Protein AF-A0A850SWH1-F1 (afdb_monomer_lite)

Radius of gyration: 19.45 Å; chains: 1; bounding box: 46×40×45 Å

Organism: NCBI:txid2292

Secondary structure (DSSP, 8-state):
--HHHHH-GGGS-TTGGG--EEEEEEE-TTT--EEEEEEETTEEEE---TTB-GGG-SBHHHHHHHHHHHTTT--HHHHHHHH-S-HHHHHHHHHHHTTS-HHHHH--SGGGS-SS-EEEEEEEEETTEEEEEEEEEETTEE-

pLDDT: mean 89.3, std 8.72, range [49.09, 98.25]

Sequence (143 aa):
MTPFIEKFPELFPNGIKEGYTMKEIRISKKTGIPTRRILVNGVSYTIRPSFVMPYHVAFSADAENAVFLRKFDVPFWALAHVFGKDAMYWYRIEQSLGRNSIIGTTINDPNLLPEHLAADEKHSRLKGSKVYIATTVGKNCIL

Foldseek 3Di:
DPDPCVVQVVVDDPQCVVPKAWDDWDQQPQQRDTWTWIDGPNDIDIHDDPQAAPSRLGGCVLCVVVLVCVVVVPQLVVSCVPSNDHSVSNVVRNVSVVVDDQQVVFDVDPVPDAPDKDWDWDWDADPNHIDIDIWIDHPNGID

Structure (mmCIF, N/CA/C/O backbone):
data_AF-A0A850SWH1-F1
#
_entry.id   AF-A0A850SWH1-F1
#
loop_
_atom_site.group_PDB
_atom_site.id
_atom_site.type_symbol
_atom_site.label_atom_id
_atom_site.label_alt_id
_atom_site.label_comp_id
_atom_site.label_asym_id
_atom_site.label_entity_id
_atom_site.label_seq_id
_atom_site.pdbx_PDB_ins_code
_atom_site.Cartn_x
_atom_site.Cartn_y
_atom_site.Cartn_z
_atom_site.occupancy
_atom_site.B_iso_or_equiv
_atom_site.auth_seq_id
_atom_site.auth_comp_id
_atom_site.auth_asym_id
_atom_site.auth_atom_id
_atom_site.pdbx_PDB_model_num
ATOM 1 N N . MET A 1 1 ? -10.926 17.263 21.064 1.00 49.09 1 MET A N 1
ATOM 2 C CA . MET A 1 1 ? -10.043 16.560 20.099 1.00 49.09 1 MET A CA 1
ATOM 3 C C . MET A 1 1 ? -10.835 15.457 19.387 1.00 49.09 1 MET A C 1
ATOM 5 O O . MET A 1 1 ? -10.362 14.341 19.235 1.00 49.09 1 MET A O 1
ATOM 9 N N . THR A 1 2 ? -12.053 15.788 18.948 1.00 54.25 2 THR A N 1
ATOM 10 C CA . THR A 1 2 ? -13.084 14.849 18.475 1.00 54.25 2 THR A CA 1
ATOM 11 C C . THR A 1 2 ? -13.581 15.048 17.025 1.00 54.25 2 THR A C 1
ATOM 13 O O . THR A 1 2 ? -14.541 14.383 16.673 1.00 54.25 2 THR A O 1
ATOM 16 N N . PRO A 1 3 ? -12.984 15.862 16.122 1.00 78.44 3 PRO A N 1
ATOM 17 C CA . PRO A 1 3 ? -13.596 16.059 14.802 1.00 78.44 3 PRO A CA 1
ATOM 18 C C . PRO A 1 3 ? -13.317 14.941 13.778 1.00 78.44 3 PRO A C 1
ATOM 20 O O . PRO A 1 3 ? -14.045 14.834 12.801 1.00 78.44 3 PRO A O 1
ATOM 23 N N . PHE A 1 4 ? -12.274 14.114 13.941 1.00 84.06 4 PHE A N 1
ATOM 24 C 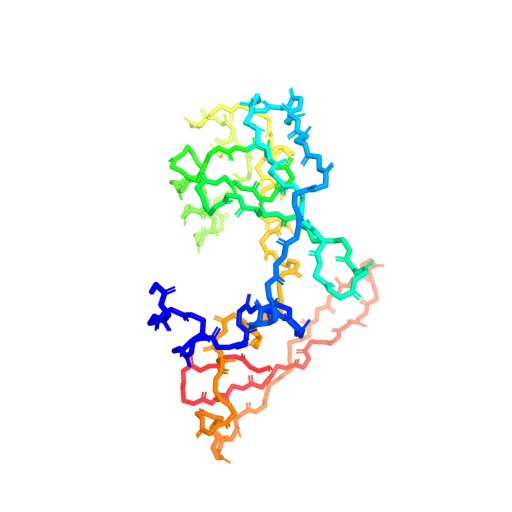CA . PHE A 1 4 ? -11.872 13.161 12.888 1.00 84.06 4 PHE A CA 1
ATOM 25 C C . PHE A 1 4 ? -12.519 11.774 13.027 1.00 84.06 4 PHE A C 1
ATOM 27 O O . PHE A 1 4 ? -12.978 11.213 12.038 1.00 84.06 4 PHE A O 1
ATOM 34 N N . ILE A 1 5 ? -12.605 11.240 14.251 1.00 86.50 5 ILE A N 1
ATOM 35 C CA . ILE A 1 5 ? -13.249 9.940 14.525 1.00 86.50 5 ILE A CA 1
ATOM 36 C C . ILE A 1 5 ? -14.753 10.004 14.237 1.00 86.50 5 ILE A C 1
ATOM 38 O O . ILE A 1 5 ? -15.332 9.040 13.752 1.00 86.50 5 ILE A O 1
ATOM 42 N N . GLU A 1 6 ? -15.392 11.136 14.532 1.00 85.81 6 GLU A N 1
ATOM 43 C CA . GLU A 1 6 ? -16.816 11.336 14.245 1.00 85.81 6 GLU A CA 1
ATOM 44 C C . GLU A 1 6 ? -17.089 11.498 12.750 1.00 85.81 6 GLU A C 1
ATOM 46 O O . GLU A 1 6 ? -18.130 11.054 12.277 1.00 85.81 6 GLU A O 1
ATOM 51 N N . LYS A 1 7 ? -16.149 12.098 12.010 1.00 85.56 7 LYS A N 1
ATOM 52 C CA . LYS A 1 7 ? -16.281 12.334 10.571 1.00 85.56 7 LYS A CA 1
ATOM 53 C C . LYS A 1 7 ? -16.035 11.083 9.727 1.00 85.56 7 LYS A C 1
ATOM 55 O O . LYS A 1 7 ? -16.649 10.961 8.676 1.00 85.56 7 LYS A O 1
ATOM 60 N N . PHE A 1 8 ? -15.150 10.191 10.173 1.00 85.00 8 PHE A N 1
ATOM 61 C CA . PHE A 1 8 ? -14.777 8.973 9.444 1.00 85.00 8 PHE A CA 1
ATOM 62 C C . PHE A 1 8 ? -14.793 7.735 10.353 1.00 85.00 8 PHE A C 1
ATOM 64 O O . PHE A 1 8 ? -13.746 7.112 10.564 1.00 85.00 8 PHE A O 1
ATOM 71 N N . PRO A 1 9 ? -15.941 7.395 10.968 1.00 85.19 9 PRO A N 1
ATOM 72 C CA . PRO A 1 9 ? -16.032 6.287 11.915 1.00 85.19 9 PRO A CA 1
ATOM 73 C C . PRO A 1 9 ? -15.633 4.937 11.298 1.00 85.19 9 PRO A C 1
ATOM 75 O O . PRO A 1 9 ? -15.099 4.088 12.004 1.00 85.19 9 PRO A O 1
ATOM 78 N N . GLU A 1 10 ? -15.825 4.760 9.990 1.00 82.12 10 GLU A N 1
ATOM 79 C CA . GLU A 1 10 ? -15.484 3.562 9.220 1.00 82.12 10 GLU A CA 1
ATOM 80 C C . GLU A 1 10 ? -13.975 3.285 9.140 1.00 82.12 10 GLU A C 1
ATOM 82 O O . GLU A 1 10 ? -13.561 2.147 8.922 1.00 82.12 10 GLU A O 1
ATOM 87 N N . LEU A 1 11 ? -13.139 4.310 9.346 1.00 83.75 11 LEU A N 1
ATOM 88 C CA . LEU A 1 11 ? -11.679 4.171 9.338 1.00 83.75 11 LEU A CA 1
ATOM 89 C C . LEU A 1 11 ? -11.118 3.667 10.671 1.00 83.75 11 LEU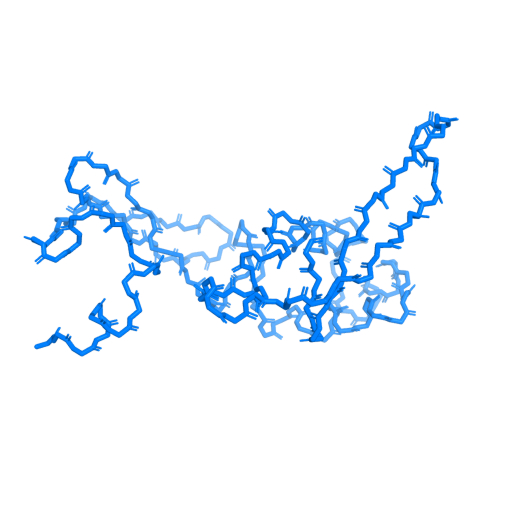 A C 1
ATOM 91 O O . LEU A 1 11 ? -9.919 3.387 10.771 1.00 83.75 11 LEU A O 1
ATOM 95 N N . PHE A 1 12 ? -11.955 3.569 11.704 1.00 88.12 12 PHE A N 1
ATOM 96 C CA . PHE A 1 12 ? -11.526 3.217 13.045 1.00 88.12 12 PHE A CA 1
ATOM 97 C C . PHE A 1 12 ? -12.162 1.919 13.537 1.00 88.12 12 PHE A C 1
ATOM 99 O O . PHE A 1 12 ? -13.272 1.563 13.151 1.00 88.12 12 PHE A O 1
ATOM 106 N N . PRO A 1 13 ? -11.473 1.198 14.433 1.00 90.62 13 PRO A N 1
ATOM 107 C CA . PRO A 1 13 ? -12.054 0.021 15.049 1.00 90.62 13 PRO A CA 1
ATOM 108 C C . PRO A 1 13 ? -13.227 0.368 15.967 1.00 90.62 13 PRO A C 1
ATOM 110 O O . PRO A 1 13 ? -13.249 1.417 16.620 1.00 90.62 13 PRO A O 1
ATOM 113 N N . ASN A 1 14 ? -14.159 -0.577 16.087 1.00 89.06 14 ASN A N 1
ATOM 114 C CA . ASN A 1 14 ? -15.237 -0.509 17.069 1.00 89.06 14 ASN A CA 1
ATOM 115 C C . ASN A 1 14 ? -14.663 -0.275 18.476 1.00 89.06 14 ASN A C 1
ATOM 117 O O . ASN A 1 14 ? -13.702 -0.936 18.874 1.00 89.06 14 ASN A O 1
ATOM 121 N N . GLY A 1 15 ? -15.248 0.672 19.212 1.00 89.44 15 GLY A N 1
ATOM 122 C CA . GLY A 1 15 ? -14.794 1.047 20.554 1.00 89.44 15 GLY A CA 1
ATOM 123 C C . GLY A 1 15 ? -13.747 2.158 20.608 1.00 89.44 15 GLY A C 1
ATOM 124 O O . GLY A 1 15 ? -13.441 2.631 21.693 1.00 89.44 15 GLY A O 1
ATOM 125 N N . ILE A 1 16 ? -13.229 2.662 19.476 1.00 92.25 16 ILE A N 1
ATOM 126 C CA . ILE A 1 16 ? -12.211 3.734 19.503 1.00 92.25 16 ILE A CA 1
ATOM 127 C C . ILE A 1 16 ? -12.681 4.994 20.253 1.00 92.25 16 ILE A C 1
ATOM 129 O O . ILE A 1 16 ? -11.867 5.733 20.805 1.00 92.25 16 ILE A O 1
ATOM 133 N N . LYS A 1 17 ? -14.001 5.240 20.269 1.00 90.19 17 LYS A N 1
ATOM 134 C CA . LYS A 1 17 ? -14.634 6.380 20.948 1.00 90.19 17 LYS A CA 1
ATOM 135 C C . LYS A 1 17 ? -14.522 6.282 22.472 1.00 90.19 17 LYS A C 1
ATOM 137 O O . LYS A 1 17 ? -14.497 7.311 23.134 1.00 90.19 17 LYS A O 1
ATOM 142 N N . GLU A 1 18 ? -14.414 5.067 23.005 1.00 90.62 18 GLU A N 1
ATOM 143 C CA . GLU A 1 18 ? -14.194 4.788 24.432 1.00 90.62 18 GLU A CA 1
ATOM 144 C C . GLU A 1 18 ? -12.718 4.987 24.825 1.00 90.62 18 GLU A C 1
ATOM 146 O O . GLU A 1 18 ? -12.376 5.011 26.006 1.00 90.62 18 GLU A O 1
ATOM 151 N N . GLY A 1 19 ? -11.843 5.181 23.834 1.00 91.62 19 GLY A N 1
ATOM 152 C CA . GLY A 1 19 ? -10.415 5.398 23.999 1.00 91.62 19 GLY A CA 1
ATOM 153 C C . GLY A 1 19 ? -9.579 4.223 23.498 1.00 91.62 19 GLY A C 1
ATOM 154 O O . GLY A 1 19 ? -10.055 3.280 22.869 1.00 91.62 19 GLY A O 1
ATOM 155 N N . TYR A 1 20 ? -8.277 4.307 23.748 1.00 93.88 20 TYR A N 1
ATOM 156 C CA . TYR A 1 20 ? -7.322 3.257 23.417 1.00 93.88 20 TYR A CA 1
ATOM 157 C C . TYR A 1 20 ? -6.151 3.297 24.390 1.00 93.88 20 TYR A C 1
ATOM 159 O O . TYR A 1 20 ? -5.833 4.343 24.957 1.00 93.88 20 TYR A O 1
ATOM 167 N N . THR A 1 21 ? -5.464 2.168 24.545 1.00 96.06 21 THR A N 1
ATOM 168 C CA . THR A 1 21 ? -4.220 2.103 25.318 1.00 96.06 21 THR A CA 1
ATOM 169 C C . THR A 1 21 ? -3.040 1.766 24.421 1.00 96.06 21 THR A C 1
ATOM 171 O O . THR A 1 21 ? -3.155 1.044 23.425 1.00 96.06 21 THR A O 1
ATOM 174 N N . MET A 1 22 ? -1.877 2.326 24.749 1.00 96.12 22 MET A N 1
ATOM 175 C CA . MET A 1 22 ? -0.638 2.007 24.053 1.00 96.12 22 MET A CA 1
ATOM 176 C C . MET A 1 22 ? -0.170 0.610 24.469 1.00 96.12 22 MET A C 1
ATOM 178 O O . MET A 1 22 ? 0.019 0.356 25.654 1.00 96.12 22 MET A O 1
ATOM 182 N N . LYS A 1 23 ? 0.031 -0.290 23.499 1.00 96.44 23 LYS A N 1
ATOM 183 C CA . LYS A 1 23 ? 0.489 -1.663 23.753 1.00 96.44 23 LYS A CA 1
ATOM 184 C C . LYS A 1 23 ? 2.001 -1.791 23.635 1.00 96.44 23 LYS A C 1
ATOM 186 O O . LYS A 1 23 ? 2.661 -2.224 24.566 1.00 96.44 23 LYS A O 1
ATOM 191 N N . GLU A 1 24 ? 2.541 -1.471 22.461 1.00 96.75 24 GLU A N 1
ATOM 192 C CA . GLU A 1 24 ? 3.971 -1.608 22.165 1.00 96.75 24 GLU A CA 1
ATOM 193 C C . GLU A 1 24 ? 4.376 -0.765 20.950 1.00 96.75 24 GLU A C 1
ATOM 195 O O . GLU A 1 24 ? 3.537 -0.377 20.130 1.00 96.75 24 GLU A O 1
ATOM 200 N N . ILE A 1 25 ? 5.677 -0.512 20.807 1.00 96.69 25 ILE A N 1
ATOM 201 C CA . ILE A 1 25 ? 6.275 0.068 19.601 1.00 96.69 25 ILE A CA 1
ATOM 202 C C . ILE A 1 25 ? 7.084 -1.025 18.907 1.00 96.69 25 ILE A C 1
ATOM 204 O O . ILE A 1 25 ? 7.960 -1.635 19.512 1.00 96.69 25 ILE A O 1
ATOM 208 N N . ARG A 1 26 ? 6.812 -1.258 17.621 1.00 94.44 26 ARG A N 1
ATOM 209 C CA . ARG A 1 26 ? 7.596 -2.164 16.774 1.00 94.44 26 ARG A CA 1
ATOM 210 C C . ARG A 1 26 ? 8.381 -1.373 15.749 1.00 94.44 26 ARG A C 1
ATOM 212 O O . ARG A 1 26 ? 7.801 -0.609 14.987 1.00 94.44 26 ARG A O 1
ATOM 219 N N . ILE A 1 27 ? 9.684 -1.598 15.686 1.00 94.50 27 ILE A N 1
ATOM 220 C CA . ILE A 1 27 ? 10.552 -0.968 14.693 1.00 94.50 27 ILE A CA 1
ATOM 221 C C . ILE A 1 27 ? 10.624 -1.880 13.468 1.00 94.50 27 ILE A C 1
ATOM 223 O O . ILE A 1 27 ? 10.930 -3.070 13.578 1.00 94.50 27 ILE A O 1
ATOM 227 N N . SER A 1 28 ? 10.315 -1.340 12.289 1.00 91.88 28 SER A N 1
ATOM 228 C CA . SER A 1 28 ? 10.488 -2.078 11.036 1.00 91.88 28 SER A CA 1
ATOM 229 C C . SER A 1 28 ? 11.969 -2.350 10.786 1.00 91.88 28 SER A C 1
ATOM 231 O O . SER A 1 28 ? 12.752 -1.413 10.672 1.00 91.88 28 SER A O 1
ATOM 233 N N . LYS A 1 29 ? 12.354 -3.617 10.597 1.00 91.88 29 LYS A N 1
ATOM 234 C CA . LYS A 1 29 ? 13.733 -3.970 10.209 1.00 91.88 29 LYS A CA 1
ATOM 235 C C . LYS A 1 29 ? 14.135 -3.421 8.834 1.00 91.88 29 LYS A C 1
ATOM 237 O O . LYS A 1 29 ? 15.318 -3.294 8.564 1.00 91.88 29 LYS A O 1
ATOM 242 N N . LYS A 1 30 ? 13.163 -3.136 7.959 1.00 91.06 30 LYS A N 1
ATOM 243 C CA . LYS A 1 30 ? 13.421 -2.687 6.582 1.00 91.06 30 LYS A CA 1
ATOM 244 C C . LYS A 1 30 ? 13.595 -1.178 6.462 1.00 91.06 30 LYS A C 1
ATOM 246 O O . LYS A 1 30 ? 14.411 -0.735 5.670 1.00 91.06 30 LYS A O 1
ATOM 251 N N . THR A 1 31 ? 12.812 -0.405 7.217 1.00 91.62 31 THR A N 1
ATOM 252 C CA . THR A 1 31 ? 12.792 1.066 7.107 1.00 91.62 31 THR A CA 1
ATOM 253 C C . THR A 1 31 ? 13.213 1.781 8.385 1.00 9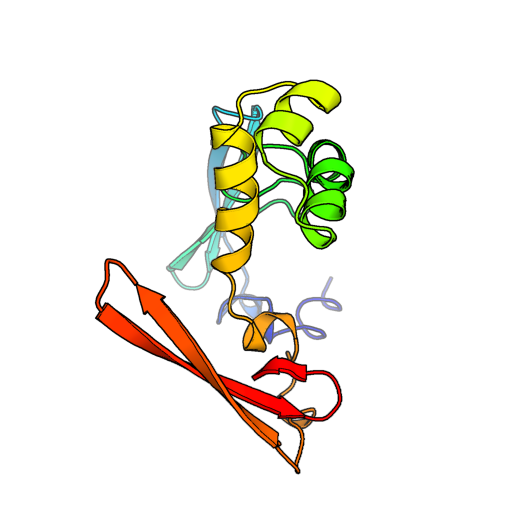1.62 31 THR A C 1
ATOM 255 O O . THR A 1 31 ? 13.309 2.999 8.383 1.00 91.62 31 THR A O 1
ATOM 258 N N . GLY A 1 32 ? 13.390 1.071 9.503 1.00 93.25 32 GLY A N 1
ATOM 259 C CA . GLY A 1 32 ? 13.680 1.675 10.809 1.00 93.25 32 GLY A CA 1
ATOM 260 C C . GLY A 1 32 ? 12.510 2.451 11.426 1.00 93.25 32 GLY A C 1
ATOM 261 O O . GLY A 1 32 ? 12.632 2.971 12.529 1.00 93.25 32 GLY A O 1
ATOM 262 N N . ILE A 1 33 ? 11.358 2.522 10.754 1.00 93.62 33 ILE A N 1
ATOM 263 C CA . ILE A 1 33 ? 10.232 3.343 11.210 1.00 93.62 33 ILE A CA 1
ATOM 264 C C . ILE A 1 33 ? 9.551 2.682 12.416 1.00 93.62 33 ILE A C 1
ATOM 266 O O . ILE A 1 33 ? 9.138 1.514 12.317 1.00 93.62 33 ILE A O 1
ATOM 270 N N . PRO A 1 34 ? 9.377 3.412 13.533 1.00 94.38 34 PRO A N 1
ATOM 271 C CA . PRO A 1 34 ? 8.616 2.933 14.673 1.00 94.38 34 PRO A CA 1
ATOM 272 C C . PRO A 1 34 ? 7.122 2.920 14.341 1.00 94.38 34 PRO A C 1
ATOM 274 O O . PRO A 1 34 ? 6.529 3.913 13.932 1.00 94.38 34 PRO A O 1
ATOM 277 N N . THR A 1 35 ? 6.500 1.769 14.546 1.00 94.38 35 THR A N 1
ATOM 278 C CA . THR A 1 35 ? 5.081 1.519 14.309 1.00 94.38 35 THR A CA 1
ATOM 279 C C . THR A 1 35 ? 4.419 1.248 15.651 1.00 94.38 35 THR A C 1
ATOM 281 O O . THR A 1 35 ? 4.812 0.327 16.370 1.00 94.38 35 THR A O 1
ATOM 284 N N . ARG A 1 36 ? 3.420 2.052 16.012 1.00 95.25 36 ARG A N 1
ATOM 285 C CA . ARG A 1 36 ? 2.708 1.904 17.285 1.00 95.25 36 ARG A CA 1
ATOM 286 C C . ARG A 1 36 ? 1.642 0.821 17.173 1.00 95.25 36 ARG A C 1
ATOM 288 O O . ARG A 1 36 ? 0.951 0.718 16.158 1.00 95.25 36 ARG A O 1
ATOM 295 N N . ARG A 1 37 ? 1.482 0.039 18.235 1.00 95.75 37 ARG A N 1
ATOM 296 C CA . ARG A 1 37 ? 0.342 -0.857 18.412 1.00 95.75 37 ARG A CA 1
ATOM 297 C C . ARG A 1 37 ? -0.504 -0.376 19.570 1.00 95.75 37 ARG A C 1
ATOM 299 O O . ARG A 1 37 ? 0.025 -0.083 20.639 1.00 95.75 37 ARG A O 1
ATOM 306 N N . ILE A 1 38 ? -1.806 -0.331 19.340 1.00 95.94 38 ILE A N 1
ATOM 307 C CA . ILE A 1 38 ? -2.800 0.112 20.313 1.00 95.94 38 ILE A CA 1
ATOM 308 C C . ILE A 1 38 ? -3.759 -1.032 20.627 1.00 95.94 38 ILE A C 1
ATOM 310 O O . ILE A 1 38 ? -3.934 -1.944 19.813 1.00 95.94 38 ILE A O 1
ATOM 314 N N . LEU A 1 39 ? -4.352 -0.995 21.813 1.00 96.88 39 LEU A N 1
ATOM 315 C CA . LEU A 1 39 ? -5.482 -1.835 22.185 1.00 96.88 39 LEU A CA 1
ATOM 316 C C . LEU A 1 39 ? -6.747 -0.987 22.162 1.00 96.88 39 LEU A C 1
ATOM 318 O O . LEU A 1 39 ? -6.787 0.082 22.767 1.00 96.88 39 LEU A O 1
ATOM 322 N N . VAL A 1 40 ? -7.761 -1.491 21.470 1.00 95.75 40 VAL A N 1
ATOM 323 C CA . VAL A 1 40 ? -9.114 -0.931 21.440 1.00 95.75 40 VAL A CA 1
ATOM 324 C C . VAL A 1 40 ? -10.055 -2.085 21.744 1.00 95.75 40 VAL A C 1
ATOM 326 O O . VAL A 1 40 ? -10.020 -3.093 21.039 1.00 95.75 40 VAL A O 1
ATOM 329 N N . ASN A 1 41 ? -10.805 -1.985 22.840 1.00 93.56 41 ASN A N 1
ATOM 330 C CA . ASN A 1 41 ? -11.714 -3.026 23.339 1.00 93.56 41 ASN A CA 1
ATOM 331 C C . ASN A 1 41 ? -11.081 -4.431 23.360 1.00 93.56 41 ASN A C 1
ATOM 333 O O . ASN A 1 41 ? -11.644 -5.407 22.877 1.00 93.56 41 ASN A O 1
ATOM 337 N N . GLY A 1 42 ? -9.850 -4.521 23.878 1.00 92.31 42 GLY A N 1
ATOM 338 C CA . GLY A 1 42 ? -9.088 -5.774 23.986 1.00 92.31 42 GLY A CA 1
ATOM 339 C C . GLY A 1 42 ? -8.451 -6.269 22.680 1.00 92.31 42 GLY A C 1
ATOM 340 O O . GLY A 1 42 ? -7.604 -7.163 22.712 1.00 92.31 42 GLY A O 1
ATOM 341 N N . VAL A 1 43 ? -8.774 -5.664 21.534 1.00 94.88 43 VAL A N 1
ATOM 342 C CA . VAL A 1 43 ? -8.230 -6.038 20.224 1.00 94.88 43 VAL A CA 1
ATOM 343 C C . VAL A 1 43 ? -7.002 -5.194 19.894 1.00 94.88 43 VAL A C 1
ATOM 345 O O . VAL A 1 43 ? -6.973 -3.979 20.080 1.00 94.88 43 VAL A O 1
ATOM 348 N N . SER A 1 44 ? -5.947 -5.849 19.404 1.00 95.44 44 SER A N 1
ATOM 349 C CA . SER A 1 44 ? -4.671 -5.197 19.111 1.00 95.44 44 SER A CA 1
ATOM 350 C C . SER A 1 44 ? -4.585 -4.731 17.661 1.00 95.44 44 SER A C 1
ATOM 352 O O . SER A 1 44 ? -4.427 -5.545 16.752 1.00 95.44 44 SER A O 1
ATOM 354 N N . TYR A 1 45 ? -4.555 -3.418 17.466 1.00 94.31 45 TYR A N 1
ATOM 355 C CA . TYR A 1 45 ? -4.398 -2.775 16.165 1.00 94.31 45 TYR A CA 1
ATOM 356 C C . TYR A 1 45 ? -2.970 -2.272 15.961 1.00 94.31 45 TYR A C 1
ATOM 358 O O . TYR A 1 45 ? -2.242 -1.988 16.913 1.00 94.31 45 TYR A O 1
ATOM 366 N N . THR A 1 46 ? -2.547 -2.185 14.701 1.00 92.94 46 THR A N 1
ATOM 367 C CA . THR A 1 46 ? -1.241 -1.634 14.314 1.00 92.94 46 THR A CA 1
ATOM 368 C C . THR A 1 46 ? -1.470 -0.375 13.498 1.00 92.94 46 THR A C 1
ATOM 370 O O . THR A 1 46 ? -2.089 -0.448 12.441 1.00 92.94 46 THR A O 1
ATOM 373 N N . ILE A 1 47 ? -0.952 0.758 13.965 1.00 90.94 47 ILE A N 1
ATOM 374 C CA . ILE A 1 47 ? -1.057 2.032 13.253 1.00 90.94 47 ILE A CA 1
ATOM 375 C C . ILE A 1 47 ? -0.062 2.004 12.098 1.00 90.94 47 ILE A C 1
ATOM 377 O O . ILE A 1 47 ? 1.145 2.014 12.331 1.00 90.94 47 ILE A O 1
ATOM 381 N N . ARG A 1 48 ? -0.551 1.927 10.859 1.00 87.44 48 ARG A N 1
ATOM 382 C CA . ARG A 1 48 ? 0.304 1.866 9.669 1.00 87.44 48 ARG A CA 1
ATOM 383 C C . ARG A 1 48 ? 0.604 3.270 9.137 1.00 87.44 48 ARG A C 1
ATOM 385 O O . ARG A 1 48 ? -0.326 4.060 9.005 1.00 87.44 48 ARG A O 1
ATOM 392 N N . PRO A 1 49 ? 1.871 3.589 8.823 1.00 90.31 49 PRO A N 1
ATOM 393 C CA . PRO A 1 49 ? 2.200 4.840 8.152 1.00 90.31 49 PRO A CA 1
ATOM 394 C C . PRO A 1 49 ? 1.667 4.822 6.714 1.00 90.31 49 PRO A C 1
ATOM 396 O O . PRO A 1 49 ? 1.825 3.826 6.013 1.00 90.31 49 PRO A O 1
ATOM 399 N N . SER A 1 50 ? 1.071 5.927 6.268 1.00 89.69 50 SER A N 1
ATOM 400 C CA . SER A 1 50 ? 0.545 6.085 4.902 1.00 89.69 50 SER A CA 1
ATOM 401 C C . SER A 1 50 ? 1.628 6.393 3.859 1.00 89.69 50 SER A C 1
ATOM 403 O O . SER A 1 50 ? 1.437 6.155 2.672 1.00 89.69 50 SER A O 1
ATOM 405 N N . PHE A 1 51 ? 2.784 6.894 4.296 1.00 93.81 51 PHE A N 1
ATOM 406 C CA . PHE A 1 51 ? 3.913 7.284 3.440 1.00 93.81 51 PHE A CA 1
ATOM 407 C C . PHE A 1 51 ? 4.898 6.134 3.156 1.00 93.81 51 PHE A C 1
ATOM 409 O O . PHE A 1 51 ? 6.005 6.357 2.662 1.00 93.81 51 PHE A O 1
ATOM 416 N N . VAL A 1 52 ? 4.525 4.900 3.502 1.00 93.69 52 VAL A N 1
ATOM 417 C CA . VAL A 1 52 ? 5.354 3.705 3.328 1.00 93.69 52 VAL A CA 1
ATOM 418 C C . VAL A 1 52 ? 4.534 2.628 2.634 1.00 93.69 52 VAL A C 1
ATOM 420 O O . VAL A 1 52 ? 3.401 2.348 3.022 1.00 93.69 52 VAL A O 1
ATOM 423 N N . MET A 1 53 ? 5.141 1.961 1.659 1.00 91.88 53 MET A N 1
ATOM 424 C CA . MET A 1 53 ? 4.523 0.848 0.949 1.00 91.88 53 MET A CA 1
ATOM 425 C C . MET A 1 53 ? 4.218 -0.336 1.887 1.00 91.88 53 MET A C 1
ATOM 427 O O . MET A 1 53 ? 4.924 -0.538 2.891 1.00 91.88 53 MET A O 1
ATOM 431 N N . PRO A 1 54 ? 3.215 -1.179 1.560 1.00 89.12 54 PRO A N 1
ATOM 432 C CA . PRO A 1 54 ? 2.905 -2.384 2.324 1.00 89.12 54 PRO A CA 1
ATOM 433 C C . PRO A 1 54 ? 4.149 -3.226 2.634 1.00 89.12 54 PRO A C 1
ATOM 435 O O . PRO A 1 54 ? 5.087 -3.318 1.846 1.00 89.12 54 PRO A O 1
ATOM 438 N N . TYR A 1 55 ? 4.178 -3.854 3.812 1.00 88.12 55 TYR A N 1
ATOM 439 C CA . TYR A 1 55 ? 5.346 -4.599 4.317 1.00 88.12 55 TYR A CA 1
ATOM 440 C C . TYR A 1 55 ? 6.630 -3.773 4.489 1.00 88.12 55 TYR A C 1
ATOM 442 O O . TYR A 1 55 ? 7.705 -4.370 4.622 1.00 88.12 55 TYR A O 1
ATOM 450 N N . HIS A 1 56 ? 6.521 -2.439 4.524 1.00 91.75 56 HIS A N 1
ATOM 451 C CA . HIS A 1 56 ? 7.634 -1.508 4.707 1.00 91.75 56 HIS A CA 1
ATOM 452 C C . HIS A 1 56 ? 8.763 -1.746 3.691 1.00 91.75 56 HIS A C 1
ATOM 454 O O . HIS A 1 56 ? 9.930 -1.821 4.061 1.00 91.75 56 HIS A O 1
ATOM 460 N N . VAL A 1 57 ? 8.420 -1.980 2.420 1.00 92.19 57 VAL A N 1
ATOM 461 C CA . VAL A 1 57 ? 9.404 -2.320 1.369 1.00 92.19 57 VAL A CA 1
ATOM 462 C C . VAL A 1 57 ? 10.055 -1.104 0.709 1.00 92.19 57 VAL A C 1
ATOM 464 O O . VAL A 1 57 ? 11.143 -1.240 0.153 1.00 92.19 57 VAL A O 1
ATOM 467 N N . ALA A 1 58 ? 9.391 0.049 0.762 1.00 93.81 58 ALA A N 1
ATOM 468 C CA . ALA A 1 58 ? 9.822 1.316 0.181 1.00 93.81 58 ALA A CA 1
ATOM 469 C C . ALA A 1 58 ? 9.051 2.465 0.840 1.00 93.81 58 ALA A C 1
ATOM 471 O O . ALA A 1 58 ? 7.963 2.236 1.381 1.00 93.81 58 ALA A O 1
ATOM 472 N N . PHE A 1 59 ? 9.564 3.688 0.747 1.00 95.12 59 PHE A N 1
ATOM 473 C CA . PHE A 1 59 ? 8.726 4.871 0.915 1.00 95.12 59 PHE A CA 1
ATOM 474 C C . PHE A 1 59 ? 7.844 5.058 -0.317 1.00 95.12 59 PHE A C 1
ATOM 476 O O . PHE A 1 59 ? 8.238 4.695 -1.425 1.00 95.12 59 PHE A O 1
ATOM 483 N N . SER A 1 60 ? 6.649 5.617 -0.129 1.00 94.50 60 SER A N 1
ATOM 484 C CA . SER A 1 60 ? 5.731 5.854 -1.247 1.00 94.50 60 SER A CA 1
ATOM 485 C C . SER A 1 60 ? 6.357 6.790 -2.286 1.00 94.50 60 SER A C 1
ATOM 487 O O . SER A 1 60 ? 6.279 6.493 -3.471 1.00 94.50 60 SER A O 1
ATOM 489 N N . ALA A 1 61 ? 7.069 7.833 -1.840 1.00 95.75 61 ALA A N 1
ATOM 490 C CA . ALA A 1 61 ? 7.771 8.780 -2.711 1.00 95.75 61 ALA A CA 1
ATOM 491 C C . ALA A 1 61 ? 8.870 8.121 -3.571 1.00 95.75 61 ALA A C 1
ATOM 493 O O . ALA A 1 61 ? 9.048 8.480 -4.728 1.00 95.75 61 ALA A O 1
ATOM 494 N N . ASP A 1 62 ? 9.568 7.109 -3.045 1.00 94.62 62 ASP A N 1
ATOM 495 C CA . ASP A 1 62 ? 10.611 6.403 -3.806 1.00 94.62 62 ASP A CA 1
ATOM 496 C C . ASP A 1 62 ? 10.013 5.455 -4.859 1.00 94.62 62 ASP A C 1
ATOM 498 O O . ASP A 1 62 ? 10.640 5.153 -5.874 1.00 94.62 62 ASP A O 1
ATOM 502 N N . ALA A 1 63 ? 8.808 4.937 -4.603 1.00 95.31 63 ALA A N 1
ATOM 503 C CA . ALA A 1 63 ? 8.153 3.951 -5.455 1.00 95.31 63 ALA A CA 1
ATOM 504 C C . ALA A 1 63 ? 7.182 4.569 -6.474 1.00 95.31 63 ALA A C 1
ATOM 506 O O . ALA A 1 63 ? 6.860 3.906 -7.460 1.00 95.31 63 ALA A O 1
ATOM 507 N N . GLU A 1 64 ? 6.708 5.801 -6.257 1.00 95.75 64 GLU A N 1
ATOM 508 C CA . GLU A 1 64 ? 5.596 6.395 -7.013 1.00 95.75 64 GLU A CA 1
ATOM 509 C C . GLU A 1 64 ? 5.839 6.405 -8.524 1.00 95.75 64 GLU A C 1
ATOM 511 O O . GLU A 1 64 ? 4.979 5.964 -9.284 1.00 95.75 64 GLU A O 1
ATOM 516 N N . ASN A 1 65 ? 7.033 6.812 -8.962 1.00 97.12 65 ASN A N 1
ATOM 517 C CA . ASN A 1 65 ? 7.354 6.947 -10.381 1.00 97.12 65 ASN A CA 1
ATOM 518 C C . ASN A 1 65 ? 7.476 5.577 -11.058 1.00 97.12 65 ASN A C 1
ATOM 520 O O . ASN A 1 65 ? 6.954 5.370 -12.153 1.00 97.12 65 ASN A O 1
ATOM 524 N N . ALA A 1 66 ? 8.097 4.605 -10.386 1.00 96.50 66 ALA A N 1
ATOM 525 C CA . ALA A 1 66 ? 8.198 3.242 -10.896 1.00 96.50 66 ALA A CA 1
ATOM 526 C C . ALA A 1 66 ? 6.817 2.564 -10.982 1.00 96.50 66 ALA A C 1
ATOM 528 O O . ALA A 1 66 ? 6.514 1.893 -11.968 1.00 96.50 66 ALA A O 1
ATOM 529 N N . VAL A 1 67 ? 5.957 2.770 -9.976 1.00 94.38 67 VAL A N 1
ATOM 530 C CA . VAL A 1 67 ? 4.575 2.262 -9.967 1.00 94.38 67 VAL A CA 1
ATOM 531 C C . VAL A 1 67 ? 3.723 2.967 -11.023 1.00 94.38 67 VAL A C 1
ATOM 533 O O . VAL A 1 67 ? 2.945 2.307 -11.706 1.00 94.38 67 VAL A O 1
ATOM 536 N N . PHE A 1 68 ? 3.895 4.272 -11.228 1.00 96.38 68 PHE A N 1
ATOM 537 C CA . PHE A 1 68 ? 3.219 5.011 -12.293 1.00 96.38 68 PHE A CA 1
ATOM 538 C C . PHE A 1 68 ? 3.520 4.414 -13.673 1.00 96.38 68 PHE A C 1
ATOM 540 O O . PHE A 1 68 ? 2.602 4.196 -14.463 1.00 96.38 68 PHE A O 1
ATOM 547 N N . LEU A 1 69 ? 4.778 4.052 -13.940 1.00 97.12 69 LEU A N 1
ATOM 548 C CA . LEU A 1 69 ? 5.161 3.422 -15.204 1.00 97.12 69 LEU A CA 1
ATOM 549 C C . LEU A 1 69 ? 4.539 2.035 -15.418 1.00 97.12 69 LEU A C 1
ATOM 551 O O . LEU A 1 69 ? 4.352 1.625 -16.565 1.00 97.12 69 LEU A O 1
ATOM 555 N N . ARG A 1 70 ? 4.142 1.325 -14.352 1.00 95.31 70 ARG A N 1
ATOM 556 C CA . ARG A 1 70 ? 3.403 0.057 -14.487 1.00 95.31 70 ARG A CA 1
ATOM 557 C C . ARG A 1 70 ? 2.041 0.230 -15.156 1.00 95.31 70 ARG A C 1
ATOM 559 O O . ARG A 1 70 ? 1.572 -0.718 -15.774 1.00 95.31 70 ARG A O 1
ATOM 566 N N . LYS A 1 71 ? 1.460 1.437 -15.144 1.00 93.06 71 LYS A N 1
ATOM 567 C CA . LYS A 1 71 ? 0.232 1.762 -15.893 1.00 93.06 71 LYS A CA 1
ATOM 568 C C . LYS A 1 71 ? 0.392 1.610 -17.412 1.00 93.06 71 LYS A C 1
ATOM 570 O O . LYS A 1 71 ? -0.600 1.424 -18.106 1.00 93.06 71 LYS A O 1
ATOM 575 N N . PHE A 1 72 ? 1.622 1.686 -17.920 1.00 96.12 72 PHE A N 1
ATOM 576 C CA . PHE A 1 72 ? 1.952 1.531 -19.340 1.00 96.12 72 PHE A CA 1
ATOM 577 C C . PHE A 1 72 ? 2.572 0.161 -19.647 1.00 96.12 72 PHE A C 1
ATOM 579 O O . PHE A 1 72 ? 3.291 0.016 -20.631 1.00 96.12 72 PHE A O 1
ATOM 586 N N . ASP A 1 73 ? 2.370 -0.822 -18.766 1.00 94.50 73 ASP A N 1
ATOM 587 C CA . ASP A 1 73 ? 2.906 -2.178 -18.892 1.00 94.50 73 ASP A CA 1
ATOM 588 C C . ASP A 1 73 ? 4.441 -2.266 -19.021 1.00 94.50 73 ASP A C 1
ATOM 590 O O . ASP A 1 73 ? 4.980 -3.286 -19.452 1.00 94.50 73 ASP A O 1
ATOM 594 N N . VAL A 1 74 ? 5.176 -1.252 -18.542 1.00 97.69 74 VAL A N 1
ATOM 595 C CA . VAL A 1 74 ? 6.650 -1.236 -18.563 1.00 97.69 74 VAL A CA 1
ATOM 596 C C . VAL A 1 74 ? 7.216 -2.460 -17.832 1.00 97.69 74 VAL A C 1
ATOM 598 O O . VAL A 1 74 ? 6.957 -2.624 -16.636 1.00 97.69 74 VAL A O 1
ATOM 601 N N . PRO A 1 75 ? 8.005 -3.326 -18.492 1.00 97.69 75 PRO A N 1
ATOM 602 C CA . PRO A 1 75 ? 8.450 -4.577 -17.892 1.00 97.69 75 PRO A CA 1
ATOM 603 C C . PRO A 1 75 ? 9.352 -4.331 -16.675 1.00 97.69 75 PRO A C 1
ATOM 605 O O . PRO A 1 75 ? 10.132 -3.381 -16.635 1.00 97.69 75 PRO A O 1
ATOM 608 N N . PHE A 1 76 ? 9.303 -5.222 -15.681 1.00 98.12 76 PHE A N 1
ATOM 609 C CA . PHE A 1 76 ? 10.030 -5.026 -14.417 1.00 98.12 76 PHE A CA 1
ATOM 610 C C . PHE A 1 76 ? 11.548 -4.918 -14.564 1.00 98.12 76 PHE A C 1
ATOM 612 O O . PHE A 1 76 ? 12.189 -4.269 -13.741 1.00 98.12 76 PHE A O 1
ATOM 619 N N . TRP A 1 77 ? 12.137 -5.534 -15.594 1.00 97.94 77 TRP A N 1
ATOM 620 C CA . TRP A 1 77 ? 13.568 -5.380 -15.864 1.00 97.94 77 TRP A CA 1
ATOM 621 C C . TRP A 1 77 ? 13.914 -3.936 -16.254 1.00 97.94 77 TRP A C 1
ATOM 623 O O . TRP A 1 77 ? 14.976 -3.449 -15.881 1.00 97.94 77 TRP A O 1
ATOM 633 N N . ALA A 1 78 ? 13.013 -3.229 -16.946 1.00 98.25 78 ALA A N 1
ATOM 634 C CA . ALA A 1 78 ? 13.216 -1.832 -17.313 1.00 98.25 78 ALA A CA 1
ATOM 635 C C . ALA A 1 78 ? 13.084 -0.927 -16.082 1.00 98.25 78 ALA A C 1
ATOM 637 O O . ALA A 1 78 ? 13.883 -0.011 -15.905 1.00 98.25 78 ALA A O 1
ATOM 638 N N . LEU A 1 79 ? 12.154 -1.236 -15.169 1.00 98.00 79 LEU A N 1
ATOM 639 C CA . LEU A 1 79 ? 12.092 -0.553 -13.872 1.00 98.00 79 LEU A CA 1
ATOM 640 C C . LEU A 1 79 ? 13.367 -0.772 -13.055 1.00 98.00 79 LEU A C 1
ATOM 642 O O . LEU A 1 79 ? 13.896 0.177 -12.487 1.00 98.00 79 LEU A O 1
ATOM 646 N N . ALA A 1 80 ? 13.893 -1.999 -13.044 1.00 98.00 80 ALA A N 1
ATOM 647 C CA . ALA A 1 80 ? 15.164 -2.312 -12.399 1.00 98.00 80 ALA A CA 1
ATOM 648 C C . ALA A 1 80 ? 16.336 -1.532 -13.016 1.00 98.00 80 ALA A C 1
ATOM 650 O O . ALA A 1 80 ? 17.207 -1.052 -12.296 1.00 98.00 80 ALA A O 1
ATOM 651 N N . HIS A 1 81 ? 16.338 -1.364 -14.339 1.00 98.06 81 HIS A N 1
ATOM 652 C CA . HIS A 1 81 ? 17.356 -0.593 -15.048 1.00 98.06 81 HIS A CA 1
ATOM 653 C C . HIS A 1 81 ? 17.311 0.907 -14.708 1.00 98.06 81 HIS A C 1
ATOM 655 O O . HIS A 1 81 ? 18.358 1.508 -14.495 1.00 98.06 81 HIS A O 1
ATOM 661 N N . VAL A 1 82 ? 16.116 1.505 -14.626 1.00 97.75 82 VAL A N 1
ATOM 662 C CA . VAL A 1 82 ? 15.943 2.957 -14.420 1.00 97.75 82 VAL A CA 1
ATOM 663 C C . VAL A 1 82 ? 15.980 3.357 -12.940 1.00 97.75 82 VAL A C 1
ATOM 665 O O . VAL A 1 82 ? 16.593 4.360 -12.589 1.00 97.75 82 VAL A O 1
ATOM 668 N N . PHE A 1 83 ? 15.340 2.582 -12.061 1.00 96.75 83 PHE A N 1
ATOM 669 C CA . PHE A 1 83 ? 15.158 2.914 -10.638 1.00 96.75 83 PHE A CA 1
ATOM 670 C C . PHE A 1 83 ? 16.026 2.056 -9.702 1.00 96.75 83 PHE A C 1
ATOM 672 O O . PHE A 1 83 ? 15.955 2.191 -8.479 1.00 96.75 83 PHE A O 1
ATOM 679 N N . GLY A 1 84 ? 16.843 1.154 -10.253 1.00 96.31 84 GLY A N 1
ATOM 680 C CA . GLY A 1 84 ? 17.637 0.198 -9.486 1.00 96.31 84 GLY A CA 1
ATOM 681 C C . GLY A 1 84 ? 16.799 -0.942 -8.897 1.00 96.31 84 GLY A C 1
ATOM 682 O O . GLY A 1 84 ? 15.641 -1.148 -9.258 1.00 96.31 84 GLY A O 1
ATOM 683 N N . LYS A 1 85 ? 17.390 -1.682 -7.947 1.00 95.56 85 LYS A N 1
ATOM 684 C CA . LYS A 1 85 ? 16.846 -2.942 -7.391 1.00 95.56 85 LYS A CA 1
ATOM 685 C C . LYS A 1 85 ? 16.694 -4.031 -8.461 1.00 95.56 85 LYS A C 1
ATOM 687 O O . LYS A 1 85 ? 17.091 -3.866 -9.607 1.00 95.56 85 LYS A O 1
ATOM 692 N N . ASP A 1 86 ? 16.176 -5.186 -8.061 1.00 97.00 86 ASP A N 1
ATOM 693 C CA . ASP A 1 86 ? 15.905 -6.297 -8.969 1.00 97.00 86 ASP A CA 1
ATOM 694 C C . ASP A 1 86 ? 14.466 -6.260 -9.516 1.00 97.00 86 ASP A C 1
ATOM 696 O O . ASP A 1 86 ? 13.561 -5.665 -8.931 1.00 97.00 86 ASP A O 1
ATOM 700 N N . ALA A 1 87 ? 14.226 -6.940 -10.639 1.00 97.56 87 ALA A N 1
ATOM 701 C CA . ALA A 1 87 ? 12.896 -7.016 -11.247 1.00 97.56 87 ALA A CA 1
ATOM 702 C C . ALA A 1 87 ? 11.835 -7.603 -10.289 1.00 97.56 87 ALA A C 1
ATOM 704 O O . ALA A 1 87 ? 10.679 -7.175 -10.284 1.00 97.56 87 ALA A O 1
ATOM 705 N N . MET A 1 88 ? 12.223 -8.554 -9.431 1.00 97.31 88 MET A N 1
ATOM 706 C CA . MET A 1 88 ? 11.308 -9.179 -8.473 1.00 97.31 88 MET A CA 1
ATOM 707 C C . MET A 1 88 ? 10.922 -8.243 -7.323 1.00 97.31 88 MET A C 1
ATOM 709 O O . MET A 1 88 ? 9.849 -8.402 -6.738 1.00 97.31 88 MET A O 1
ATOM 713 N N . TYR A 1 89 ? 11.758 -7.263 -6.982 1.00 96.00 89 TYR A N 1
ATOM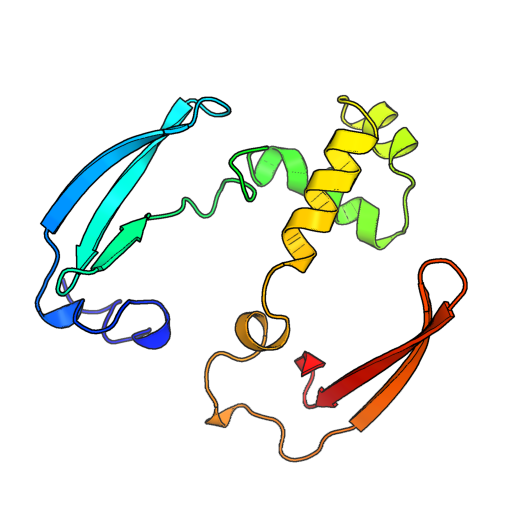 714 C CA . TYR A 1 89 ? 11.436 -6.199 -6.039 1.00 96.00 89 TYR A CA 1
ATOM 715 C C . TYR A 1 89 ? 10.247 -5.379 -6.544 1.00 96.00 89 TYR A C 1
ATOM 717 O O . TYR A 1 89 ? 9.246 -5.275 -5.833 1.00 96.00 89 TYR A O 1
ATOM 725 N N . TRP A 1 90 ? 10.310 -4.902 -7.789 1.00 96.62 90 TRP A N 1
ATOM 726 C CA . TRP A 1 90 ? 9.231 -4.130 -8.412 1.00 96.62 90 TRP A CA 1
ATOM 727 C C . TRP A 1 90 ? 7.958 -4.953 -8.610 1.00 96.62 90 TRP A C 1
ATOM 729 O O . TRP A 1 90 ? 6.871 -4.483 -8.277 1.00 96.62 90 TRP A O 1
ATOM 739 N N . TYR A 1 91 ? 8.093 -6.213 -9.033 1.00 95.38 91 TYR A N 1
ATOM 740 C CA . TYR A 1 91 ? 6.967 -7.147 -9.098 1.00 95.38 91 TYR A CA 1
ATOM 741 C C . TYR A 1 91 ? 6.246 -7.259 -7.751 1.00 95.38 91 TYR A C 1
ATOM 743 O O . TYR A 1 91 ? 5.030 -7.099 -7.673 1.00 95.38 91 TYR A O 1
ATOM 751 N N . ARG A 1 92 ? 6.983 -7.476 -6.653 1.00 94.31 92 ARG A N 1
ATOM 752 C CA . ARG A 1 92 ? 6.384 -7.582 -5.313 1.00 94.31 92 ARG A CA 1
ATOM 753 C C . ARG A 1 92 ? 5.725 -6.284 -4.852 1.00 94.31 92 ARG A C 1
ATOM 755 O O . ARG A 1 92 ? 4.733 -6.366 -4.128 1.00 94.31 92 ARG A O 1
ATOM 762 N N . ILE A 1 93 ? 6.257 -5.124 -5.243 1.00 93.81 93 ILE A N 1
ATOM 763 C CA . ILE A 1 93 ? 5.633 -3.828 -4.956 1.00 93.81 93 ILE A CA 1
ATOM 764 C C . ILE A 1 93 ? 4.252 -3.753 -5.610 1.00 93.81 93 ILE A C 1
ATOM 766 O O . ILE A 1 93 ? 3.271 -3.530 -4.902 1.00 93.81 93 ILE A O 1
ATOM 770 N N . GLU A 1 94 ? 4.150 -4.016 -6.912 1.00 92.81 94 GLU A N 1
ATOM 771 C CA . GLU A 1 94 ? 2.868 -3.980 -7.632 1.00 92.81 94 GLU A CA 1
ATOM 772 C C . GLU A 1 94 ? 1.874 -5.004 -7.065 1.00 92.81 94 GLU A C 1
ATOM 774 O O . GLU A 1 94 ? 0.744 -4.659 -6.727 1.00 92.81 94 GLU A O 1
ATOM 779 N N . GLN A 1 95 ? 2.313 -6.248 -6.843 1.00 91.56 95 GLN A N 1
ATOM 780 C CA . GLN A 1 95 ? 1.459 -7.293 -6.265 1.00 91.56 95 GLN A CA 1
ATOM 781 C C . GLN A 1 95 ? 0.959 -6.954 -4.854 1.00 91.56 95 GLN A C 1
ATOM 783 O O . GLN A 1 95 ? -0.071 -7.468 -4.417 1.00 91.56 95 GLN A O 1
ATOM 788 N N . SER A 1 96 ? 1.684 -6.119 -4.106 1.00 89.69 96 SER A N 1
ATOM 789 C CA . SER A 1 96 ? 1.248 -5.703 -2.773 1.00 89.69 96 SER A CA 1
ATOM 790 C C . SER A 1 96 ? 0.051 -4.749 -2.807 1.00 89.69 96 SER A C 1
ATOM 792 O O . SER A 1 96 ? -0.737 -4.761 -1.862 1.00 89.69 96 SER A O 1
ATOM 794 N N . LEU A 1 97 ? -0.119 -3.986 -3.894 1.00 85.62 97 LEU A N 1
ATOM 795 C CA . LEU A 1 97 ? -1.243 -3.064 -4.081 1.00 85.62 97 LEU A CA 1
ATOM 796 C C . LEU A 1 97 ? -2.552 -3.811 -4.359 1.00 85.62 97 LEU A C 1
ATOM 798 O O . LEU A 1 97 ? -3.594 -3.436 -3.830 1.00 85.62 97 LEU A O 1
ATOM 802 N N . GLY A 1 98 ? -2.486 -4.918 -5.104 1.00 83.12 98 GLY A N 1
ATOM 803 C CA . GLY A 1 98 ? -3.651 -5.739 -5.455 1.00 83.12 98 GLY A CA 1
ATOM 804 C C . GLY A 1 98 ? -4.281 -6.524 -4.296 1.00 83.12 98 GLY A C 1
ATOM 805 O O . GLY A 1 98 ? -5.210 -7.290 -4.518 1.00 83.12 98 GLY A O 1
ATOM 806 N N . ARG A 1 99 ? -3.776 -6.382 -3.063 1.00 81.25 99 ARG A N 1
ATOM 807 C CA . ARG A 1 99 ? -4.335 -7.050 -1.869 1.00 81.25 99 ARG A CA 1
ATOM 808 C C . ARG A 1 99 ? -5.468 -6.272 -1.215 1.00 81.25 99 ARG A C 1
ATOM 810 O O . ARG A 1 99 ? -6.174 -6.831 -0.379 1.00 81.25 99 ARG A O 1
ATOM 817 N N . ASN A 1 100 ? -5.592 -4.988 -1.530 1.00 77.38 100 ASN A N 1
ATOM 818 C CA . ASN A 1 100 ? -6.647 -4.157 -0.975 1.00 77.38 100 ASN A CA 1
ATOM 819 C C . ASN A 1 100 ? -7.968 -4.450 -1.699 1.00 77.38 100 ASN A C 1
ATOM 821 O O . ASN A 1 100 ? -7.972 -4.750 -2.891 1.00 77.38 100 ASN A O 1
ATOM 825 N N . SER A 1 101 ? -9.085 -4.366 -0.973 1.00 73.12 101 SER A N 1
ATOM 826 C CA . SER A 1 101 ? -10.416 -4.485 -1.575 1.00 73.12 101 SER A CA 1
ATOM 827 C C . SER A 1 101 ? -10.633 -3.336 -2.551 1.00 73.12 101 SER A C 1
ATOM 829 O O . SER A 1 101 ? -10.609 -2.183 -2.128 1.00 73.12 101 SER A O 1
ATOM 831 N N . ILE A 1 102 ? -10.869 -3.648 -3.827 1.00 70.06 102 ILE A N 1
ATOM 832 C CA . ILE A 1 102 ? -11.143 -2.641 -4.860 1.00 70.06 102 ILE A CA 1
ATOM 833 C C . ILE A 1 102 ? -12.355 -1.799 -4.437 1.00 70.06 102 ILE A C 1
ATOM 835 O O . ILE A 1 102 ? -12.250 -0.573 -4.372 1.00 70.06 102 ILE A O 1
ATOM 839 N N . ILE A 1 103 ? -13.443 -2.447 -4.002 1.00 68.56 103 ILE A N 1
ATOM 840 C CA . ILE A 1 103 ? -14.658 -1.776 -3.511 1.00 68.56 103 ILE A CA 1
ATOM 841 C C . ILE A 1 103 ? -14.346 -0.884 -2.317 1.00 68.56 103 ILE A C 1
ATOM 843 O O . ILE A 1 103 ? -14.635 0.307 -2.342 1.00 68.56 103 ILE A O 1
ATOM 847 N N . GLY A 1 104 ? -13.700 -1.449 -1.291 1.00 66.62 104 GLY A N 1
ATOM 848 C CA . GLY A 1 104 ? -13.417 -0.738 -0.043 1.00 66.62 104 GLY A CA 1
ATOM 849 C C . GLY A 1 104 ? -12.447 0.433 -0.213 1.00 66.62 104 GLY A C 1
ATOM 850 O O . GLY A 1 104 ? -12.398 1.313 0.638 1.00 66.62 104 GLY A O 1
ATOM 851 N N . THR A 1 105 ? -11.681 0.458 -1.308 1.00 69.31 105 THR A N 1
ATOM 852 C CA . THR A 1 105 ? -10.836 1.601 -1.683 1.00 69.31 105 THR A CA 1
ATOM 853 C C . THR A 1 105 ? -11.545 2.633 -2.561 1.00 69.31 105 THR A C 1
ATOM 855 O O . THR A 1 105 ? -11.048 3.752 -2.662 1.00 69.31 105 THR A O 1
ATOM 858 N N . THR A 1 106 ? -12.679 2.286 -3.181 1.00 71.88 106 THR A N 1
ATOM 859 C CA . THR A 1 106 ? -13.375 3.143 -4.159 1.00 71.88 106 THR A CA 1
ATOM 860 C C . THR A 1 106 ? -14.656 3.768 -3.598 1.00 71.88 106 THR A C 1
ATOM 862 O O . THR A 1 106 ? -14.927 4.933 -3.871 1.00 71.88 106 THR A O 1
ATOM 865 N N . ILE A 1 107 ? -15.427 3.031 -2.788 1.00 75.56 107 ILE A N 1
ATOM 866 C CA . ILE A 1 107 ? -16.673 3.492 -2.159 1.00 75.56 107 ILE A CA 1
ATOM 867 C C . ILE A 1 107 ? -16.607 3.208 -0.656 1.00 75.56 107 ILE A C 1
ATOM 869 O O . ILE A 1 107 ? -16.566 2.052 -0.238 1.00 75.56 107 ILE A O 1
ATOM 873 N N . ASN A 1 108 ? -16.619 4.264 0.159 1.00 73.81 108 ASN A N 1
ATOM 874 C CA . ASN A 1 108 ? -16.624 4.174 1.624 1.00 73.81 108 ASN A CA 1
ATOM 875 C C . ASN A 1 108 ? -18.004 4.441 2.259 1.00 73.81 108 ASN A C 1
ATOM 877 O O . ASN A 1 108 ? -18.205 4.081 3.415 1.00 73.81 108 ASN A O 1
ATOM 881 N N . ASP A 1 109 ? -18.949 5.028 1.518 1.00 77.06 109 ASP A N 1
ATOM 882 C CA . ASP A 1 109 ? -20.335 5.252 1.946 1.00 77.06 109 ASP A CA 1
ATOM 883 C C . ASP A 1 109 ? -21.293 4.386 1.105 1.00 77.06 109 ASP A C 1
ATOM 885 O O . ASP A 1 109 ? -21.367 4.576 -0.114 1.00 77.06 109 ASP A O 1
ATOM 889 N N . PRO A 1 110 ? -22.053 3.455 1.715 1.00 78.31 110 PRO A N 1
ATOM 890 C CA . PRO A 1 110 ? -23.040 2.638 1.010 1.00 78.31 110 PRO A CA 1
ATOM 891 C C . PRO A 1 110 ? -24.084 3.443 0.225 1.00 78.31 110 PRO A C 1
ATOM 893 O O . PRO A 1 110 ? -24.585 2.955 -0.783 1.00 78.31 110 PRO A O 1
ATOM 896 N N . ASN A 1 111 ? -24.396 4.677 0.632 1.00 82.06 111 ASN A N 1
ATOM 897 C CA . ASN A 1 111 ? -25.342 5.535 -0.091 1.00 82.06 111 ASN A CA 1
ATOM 898 C C . ASN A 1 111 ? -24.785 6.041 -1.431 1.00 82.06 111 ASN A C 1
ATOM 900 O O . ASN A 1 111 ? -25.542 6.509 -2.280 1.00 82.06 111 ASN A O 1
ATOM 904 N N . LEU A 1 112 ? -23.468 5.948 -1.633 1.00 79.00 112 LEU A N 1
ATOM 905 C CA . LEU A 1 112 ? -22.811 6.262 -2.899 1.00 79.00 112 LEU A CA 1
ATOM 906 C C . LEU A 1 112 ? -22.755 5.055 -3.844 1.00 79.00 112 LEU A C 1
ATOM 908 O O . LEU A 1 112 ? -22.233 5.186 -4.955 1.00 79.00 112 LEU A O 1
ATOM 912 N N . LEU A 1 113 ? -23.304 3.898 -3.444 1.00 80.62 113 LEU A N 1
ATOM 913 C CA . LEU A 1 113 ? -23.410 2.754 -4.338 1.00 80.62 113 LEU A CA 1
ATOM 914 C C . LEU A 1 113 ? -24.233 3.127 -5.584 1.00 80.62 113 LEU A C 1
ATOM 916 O O . LEU A 1 113 ? -25.303 3.735 -5.485 1.00 80.62 113 LEU A O 1
ATOM 920 N N . PRO A 1 114 ? -23.740 2.793 -6.784 1.00 82.69 114 PRO A N 1
ATOM 921 C CA . PRO A 1 114 ? -24.468 3.057 -8.014 1.00 82.69 114 PRO A CA 1
ATOM 922 C C . PRO A 1 114 ? -25.742 2.207 -8.102 1.00 82.69 114 PRO A C 1
ATOM 924 O O . PRO A 1 114 ? -25.702 0.991 -7.957 1.00 82.69 114 PRO A O 1
ATOM 927 N N . GLU A 1 115 ? -26.868 2.860 -8.400 1.00 86.88 115 GLU A N 1
ATOM 928 C CA . GLU A 1 115 ? -28.167 2.210 -8.637 1.00 86.88 115 GLU A CA 1
ATOM 929 C C . GLU A 1 115 ? -28.153 1.319 -9.887 1.00 86.88 115 GLU A C 1
ATOM 931 O O . GLU A 1 115 ? -28.766 0.255 -9.923 1.00 86.88 115 GLU A O 1
ATOM 936 N N . HIS A 1 116 ? -27.431 1.754 -10.920 1.00 88.62 116 HIS A N 1
ATOM 937 C CA . HIS A 1 116 ? -27.283 1.020 -12.169 1.00 88.62 116 HIS A CA 1
ATOM 938 C C . HIS A 1 116 ? -25.870 0.462 -12.276 1.00 88.62 116 HIS A C 1
ATOM 940 O O . HIS A 1 116 ? -24.887 1.205 -12.180 1.00 88.62 116 HIS A O 1
ATOM 946 N N . LEU A 1 117 ? -25.792 -0.846 -12.503 1.00 88.31 117 LEU A N 1
ATOM 947 C CA . LEU A 1 117 ? -24.552 -1.594 -12.643 1.00 88.31 117 LEU A CA 1
ATOM 948 C C . LEU A 1 117 ? -24.415 -2.110 -14.069 1.00 88.31 117 LEU A C 1
ATOM 950 O O . LEU A 1 117 ? -25.365 -2.645 -14.638 1.00 88.31 117 LEU A O 1
ATOM 954 N N . ALA A 1 118 ? -23.212 -1.998 -14.618 1.00 89.50 118 ALA A N 1
ATOM 955 C CA . ALA A 1 118 ? -22.776 -2.823 -15.729 1.00 89.50 118 ALA A CA 1
ATOM 956 C C . ALA A 1 118 ? -21.965 -3.990 -15.160 1.00 89.50 118 ALA A C 1
ATOM 958 O O . ALA A 1 118 ? -21.120 -3.797 -14.286 1.00 89.50 118 ALA A O 1
ATOM 959 N N . ALA A 1 119 ? -22.231 -5.195 -15.647 1.00 90.00 119 ALA A N 1
ATOM 960 C CA . ALA A 1 119 ? -21.446 -6.377 -15.331 1.00 90.00 119 ALA A CA 1
ATOM 961 C C . ALA A 1 119 ? -20.688 -6.808 -16.585 1.00 90.00 119 ALA A C 1
ATOM 963 O O . ALA A 1 119 ? -21.253 -6.807 -17.679 1.00 90.00 119 ALA A O 1
ATOM 964 N N . ASP A 1 120 ? -19.426 -7.175 -16.413 1.00 89.62 120 ASP A N 1
ATOM 965 C CA . ASP A 1 120 ? -18.600 -7.769 -17.458 1.00 89.62 120 ASP A CA 1
ATOM 966 C C . ASP A 1 120 ? -17.797 -8.938 -16.878 1.00 89.62 120 ASP A C 1
ATOM 968 O O . ASP A 1 120 ? -17.617 -9.064 -15.662 1.00 89.62 120 ASP A O 1
ATOM 972 N N . GLU A 1 121 ? -17.308 -9.808 -17.752 1.00 91.12 121 GLU A N 1
ATOM 973 C CA . GLU A 1 121 ? -16.511 -10.962 -17.377 1.00 91.12 121 GLU A CA 1
ATOM 974 C C . GLU A 1 121 ? -15.233 -11.023 -18.209 1.00 91.12 121 GLU A C 1
ATOM 976 O O . GLU A 1 121 ? -15.233 -11.253 -19.419 1.00 91.12 121 GLU A O 1
ATOM 981 N N . LYS A 1 122 ? -14.087 -10.887 -17.536 1.00 88.69 122 LYS A N 1
ATOM 982 C CA . LYS A 1 122 ? -12.797 -11.083 -18.191 1.00 88.69 122 LYS A CA 1
ATOM 983 C C . LYS A 1 122 ? -12.433 -12.560 -18.196 1.00 88.69 122 LYS A C 1
ATOM 985 O O . LYS A 1 122 ? -12.154 -13.156 -17.153 1.00 88.69 122 LYS A O 1
ATOM 990 N N . HIS A 1 123 ? -12.335 -13.132 -19.391 1.00 93.50 123 HIS A N 1
ATOM 991 C CA . HIS A 1 123 ? -11.771 -14.464 -19.583 1.00 93.50 123 HIS A CA 1
ATOM 992 C C . HIS A 1 123 ? -10.244 -14.411 -19.476 1.00 93.50 123 HIS A C 1
ATOM 994 O O . HIS A 1 123 ? -9.585 -13.603 -20.132 1.00 93.50 123 HIS A O 1
ATOM 1000 N N . SER A 1 124 ? -9.661 -15.303 -18.677 1.00 92.62 124 SER A N 1
ATOM 1001 C CA . SER A 1 124 ? -8.209 -15.441 -18.554 1.00 92.62 124 SER A CA 1
ATOM 1002 C C . SER A 1 124 ? -7.802 -16.905 -18.364 1.00 92.62 124 SER A C 1
ATOM 1004 O O . SER A 1 124 ? -8.638 -17.812 -18.354 1.00 92.62 124 SER A O 1
ATOM 1006 N N . ARG A 1 125 ? -6.497 -17.164 -18.244 1.00 94.38 125 ARG A N 1
ATOM 1007 C CA . ARG A 1 125 ? -5.952 -18.479 -17.892 1.00 94.38 125 ARG A CA 1
ATOM 1008 C C . ARG A 1 125 ? -5.043 -18.352 -16.681 1.00 94.38 125 ARG A C 1
ATOM 1010 O O . ARG A 1 125 ? -4.067 -17.610 -16.713 1.00 94.38 125 ARG A O 1
ATOM 1017 N N . LEU A 1 126 ? -5.320 -19.128 -15.641 1.00 90.56 126 LEU A N 1
ATOM 1018 C CA . LEU A 1 126 ? -4.465 -19.243 -14.465 1.00 90.56 126 LEU A CA 1
ATOM 1019 C C . LEU A 1 126 ? -3.877 -20.651 -14.430 1.00 90.56 126 LEU A C 1
ATOM 1021 O O . LEU A 1 126 ? -4.615 -21.628 -14.345 1.00 90.56 126 LEU A O 1
ATOM 1025 N N . LYS A 1 127 ? -2.545 -20.758 -14.528 1.00 91.69 127 LYS A N 1
ATOM 1026 C CA . LYS A 1 127 ? -1.825 -22.048 -14.591 1.00 91.69 127 LYS A CA 1
ATOM 1027 C C . LYS A 1 127 ? -2.388 -23.006 -15.655 1.00 91.69 127 LYS A C 1
ATOM 1029 O O . LYS A 1 127 ? -2.470 -24.208 -15.446 1.00 91.69 127 LYS A O 1
ATOM 1034 N N . GLY A 1 128 ? -2.805 -22.455 -16.794 1.00 93.12 128 GLY A N 1
ATOM 1035 C CA . GLY A 1 128 ? -3.378 -23.229 -17.894 1.00 93.12 128 GLY A CA 1
ATOM 1036 C C . GLY A 1 128 ? -4.870 -23.549 -17.757 1.00 93.12 128 GLY A C 1
ATOM 1037 O O . GLY A 1 128 ? -5.461 -23.941 -18.754 1.00 93.12 128 GLY A O 1
ATOM 1038 N N . SER A 1 129 ? -5.511 -23.315 -16.614 1.00 94.19 129 SER A N 1
ATOM 1039 C CA . SER A 1 129 ? -6.965 -23.467 -16.470 1.00 94.19 129 SER A CA 1
ATOM 1040 C C . SER A 1 129 ? -7.678 -22.178 -16.860 1.00 94.19 129 SER A C 1
ATOM 1042 O O . SER A 1 129 ? -7.232 -21.093 -16.484 1.00 94.19 129 SER A O 1
ATOM 1044 N N . LYS A 1 130 ? -8.783 -22.277 -17.611 1.00 94.88 130 LYS A N 1
ATOM 1045 C CA . LYS A 1 130 ? -9.619 -21.109 -17.916 1.00 94.88 130 LYS A CA 1
ATOM 1046 C C . LYS A 1 130 ? -10.232 -20.599 -16.612 1.00 94.88 130 LYS A C 1
ATOM 1048 O O . LYS A 1 130 ? -10.800 -21.377 -15.853 1.00 94.88 130 LYS A O 1
ATOM 1053 N N . VAL A 1 131 ? -10.080 -19.309 -16.364 1.00 94.69 131 VAL A N 1
ATOM 1054 C CA . VAL A 1 131 ? -10.661 -18.617 -15.217 1.00 94.69 131 VAL A CA 1
ATOM 1055 C C . VAL A 1 131 ? -11.452 -17.423 -15.707 1.00 94.69 131 VAL A C 1
ATOM 1057 O O . VAL A 1 131 ? -11.193 -16.889 -16.791 1.00 94.69 131 VAL A O 1
ATOM 1060 N N . TYR A 1 132 ? -12.391 -17.010 -14.876 1.00 91.44 132 TYR A N 1
ATOM 1061 C CA . TYR A 1 132 ? -13.258 -15.893 -15.151 1.00 91.44 132 TYR A CA 1
ATOM 1062 C C . TYR A 1 132 ? -13.172 -14.903 -14.003 1.00 91.44 132 TYR A C 1
ATOM 1064 O O . TYR A 1 132 ? -13.128 -15.296 -12.836 1.00 91.44 132 TYR A O 1
ATOM 1072 N N . ILE A 1 133 ? -13.092 -13.626 -14.348 1.00 87.69 133 ILE A N 1
ATOM 1073 C CA . ILE A 1 133 ? -13.094 -12.533 -13.387 1.00 87.69 133 ILE A CA 1
ATOM 1074 C C . ILE A 1 133 ? -14.335 -11.708 -13.696 1.00 87.69 133 ILE A C 1
ATOM 1076 O O . ILE A 1 133 ? -14.320 -10.887 -14.614 1.00 87.69 133 ILE A O 1
ATOM 1080 N N . ALA A 1 134 ? -15.409 -11.974 -12.955 1.00 87.44 134 ALA A N 1
ATOM 1081 C CA . ALA A 1 134 ? -16.601 -11.142 -12.982 1.00 87.44 134 ALA A CA 1
ATOM 1082 C C . ALA A 1 134 ? -16.274 -9.799 -12.324 1.00 87.44 134 ALA A C 1
ATOM 1084 O O . ALA A 1 134 ? -15.676 -9.763 -11.248 1.00 87.44 134 ALA A O 1
ATOM 1085 N N . THR A 1 135 ? -16.622 -8.708 -12.995 1.00 84.25 135 THR A N 1
ATOM 1086 C CA . THR A 1 135 ? -16.410 -7.346 -12.505 1.00 84.25 135 THR A CA 1
ATOM 1087 C C . THR A 1 135 ? -17.702 -6.573 -12.676 1.00 84.25 135 THR A C 1
ATOM 1089 O O . THR A 1 135 ? -18.321 -6.624 -13.740 1.00 84.25 135 THR A O 1
ATOM 1092 N N . THR A 1 136 ? -18.103 -5.839 -11.645 1.00 84.94 136 THR A N 1
ATOM 1093 C CA . THR A 1 136 ? -19.227 -4.913 -11.737 1.00 84.94 136 THR A 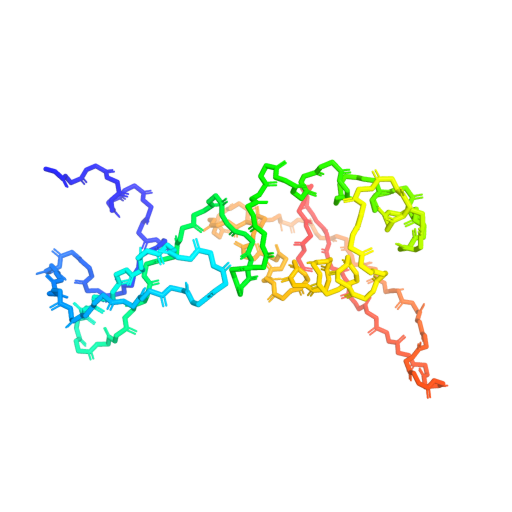CA 1
ATOM 1094 C C . THR A 1 136 ? -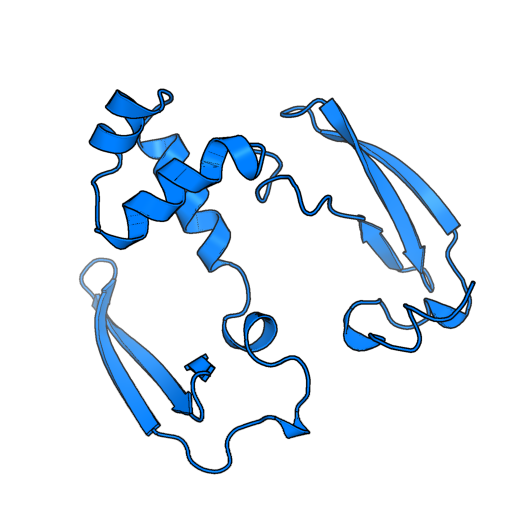18.716 -3.482 -11.704 1.00 84.94 136 THR A C 1
ATOM 1096 O O . THR A 1 136 ? -17.757 -3.166 -11.009 1.00 84.94 136 THR A O 1
ATOM 1099 N N . VAL A 1 137 ? -19.306 -2.596 -12.499 1.00 85.19 137 VAL A N 1
ATOM 1100 C CA . VAL A 1 137 ? -18.939 -1.178 -12.525 1.00 85.19 137 VAL A CA 1
ATOM 1101 C C . VAL A 1 137 ? -20.182 -0.304 -12.532 1.00 85.19 137 VAL A C 1
ATOM 1103 O O . VAL A 1 137 ? -21.204 -0.650 -13.120 1.00 85.19 137 VAL A O 1
ATOM 1106 N N . GLY A 1 138 ? -20.097 0.860 -11.902 1.00 83.12 138 GLY A N 1
ATOM 1107 C CA . GLY A 1 138 ? -21.172 1.848 -11.916 1.00 83.12 138 GLY A CA 1
ATOM 1108 C C . GLY A 1 138 ? -20.694 3.180 -11.355 1.00 83.12 138 GLY A C 1
ATOM 1109 O O . GLY A 1 138 ? -19.859 3.201 -10.457 1.00 83.12 138 GLY A O 1
ATOM 1110 N N . LYS A 1 139 ? -21.180 4.299 -11.911 1.00 80.06 139 LYS A N 1
ATOM 1111 C CA . LYS A 1 139 ? -20.802 5.676 -11.512 1.00 80.06 139 LYS A CA 1
ATOM 1112 C C . LYS A 1 139 ? -19.294 5.843 -11.216 1.00 80.06 139 LYS A C 1
ATOM 1114 O O . LYS A 1 139 ? -18.915 6.316 -10.150 1.00 80.06 139 LYS A O 1
ATOM 1119 N N . ASN A 1 140 ? -18.434 5.453 -12.162 1.00 72.25 140 ASN A N 1
ATOM 1120 C CA . ASN A 1 140 ? -16.963 5.523 -12.053 1.00 72.25 140 ASN A CA 1
ATOM 1121 C C . ASN A 1 140 ? -16.333 4.686 -10.922 1.00 72.25 140 ASN A C 1
ATOM 1123 O O . ASN A 1 140 ? -15.179 4.914 -10.566 1.00 72.25 140 ASN A O 1
ATOM 1127 N N . CYS A 1 141 ? -17.057 3.709 -10.380 1.00 71.56 141 CYS A N 1
ATOM 1128 C CA . CYS A 1 141 ? -16.568 2.804 -9.350 1.00 71.56 141 CYS A CA 1
ATOM 1129 C C . CYS A 1 141 ? -16.496 1.371 -9.880 1.00 71.56 141 CYS A C 1
ATOM 1131 O O . CYS A 1 141 ? -17.386 0.939 -10.617 1.00 71.56 141 CYS A O 1
ATOM 1133 N N . ILE A 1 142 ? -15.449 0.643 -9.485 1.00 74.94 142 ILE A N 1
ATOM 1134 C CA . ILE A 1 142 ? -15.349 -0.807 -9.674 1.00 74.94 142 ILE A CA 1
ATOM 1135 C C . ILE A 1 142 ? -15.821 -1.478 -8.380 1.00 74.94 142 ILE A C 1
ATOM 1137 O O . ILE A 1 142 ? -15.338 -1.142 -7.295 1.00 74.94 142 ILE A O 1
ATOM 1141 N N . LEU A 1 143 ? -16.774 -2.393 -8.529 1.00 70.94 143 LEU A N 1
ATOM 1142 C CA . LEU A 1 143 ? -17.401 -3.218 -7.503 1.00 70.94 143 LEU A CA 1
ATOM 1143 C C . LEU A 1 143 ? -16.954 -4.676 -7.691 1.00 70.94 143 LEU A C 1
ATOM 1145 O O . LEU A 1 143 ? -17.186 -5.222 -8.797 1.00 70.94 143 LEU A O 1
#